Protein AF-A0A1Q5DHA4-F1 (afdb_monomer)

Secondary structure (DSSP, 8-state):
-HHHHHHHHHHHHHHHHHHHHHHSHHHHHHHHHHHHS-GGGS-HHHHHHHHHTT---SSSTHHHHHHHHHHHHHHHHHHHHHHHHHHHHHHHHHHHH-

Sequence (98 aa):
MTAALVFLLFFTALHLLGLALVTNYRGFAQHVLDTYLNPVHFTPYELRRLRRRSIEHPEFHLYTHAQARLRNLRIMGALHATLGLVGVVGITVSVVRG

pLDDT: mean 75.03, std 14.8, range [42.38, 95.19]

Mean predicted aligned error: 10.86 Å

Radius of gyration: 19.09 Å; Cα contacts (8 Å, |Δi|>4): 70; chains: 1; bounding box: 40×34×48 Å

Foldseek 3Di:
DVVLVVLLVVLLVLQVQLVCLQVPVPVVVVCCCVPPVPPVPDDPVVVVVCVVVVVPDDDDVCVVCVVVVSVVSNVVSPVSNVSSVVSNVVSVVVVVVD

Structure (mmCIF, N/CA/C/O backbone):
data_AF-A0A1Q5DHA4-F1
#
_entry.id   AF-A0A1Q5DHA4-F1
#
loop_
_atom_site.group_PDB
_atom_site.id
_atom_site.type_symbol
_atom_site.label_atom_id
_atom_site.label_alt_id
_atom_site.label_comp_id
_atom_site.label_asym_id
_atom_site.label_entity_id
_atom_site.label_seq_id
_atom_site.pdbx_PDB_ins_code
_atom_site.Cartn_x
_atom_site.Cartn_y
_atom_site.Cartn_z
_atom_site.occupancy
_atom_site.B_iso_or_equiv
_atom_site.auth_seq_id
_atom_site.auth_comp_id
_atom_site.auth_asym_id
_atom_site.auth_atom_id
_atom_site.pdbx_PDB_model_num
ATOM 1 N N . MET A 1 1 ? 16.182 2.951 -20.894 1.00 66.56 1 MET A N 1
ATOM 2 C CA . MET A 1 1 ? 16.507 2.211 -19.649 1.00 66.56 1 MET A CA 1
ATOM 3 C C . MET A 1 1 ? 16.019 2.913 -18.381 1.00 66.56 1 MET A C 1
ATOM 5 O O . MET A 1 1 ? 15.399 2.255 -17.559 1.00 66.56 1 MET A O 1
ATOM 9 N N . THR A 1 2 ? 16.225 4.223 -18.215 1.00 80.69 2 THR A N 1
ATOM 10 C CA . THR A 1 2 ? 15.821 4.973 -17.003 1.00 80.69 2 THR A CA 1
ATOM 11 C C . THR A 1 2 ? 14.323 4.904 -16.688 1.00 80.69 2 THR A C 1
ATOM 13 O O . THR A 1 2 ? 13.959 4.649 -15.546 1.00 80.69 2 THR A O 1
ATOM 16 N N . ALA A 1 3 ? 13.445 5.039 -17.687 1.00 85.06 3 ALA A N 1
ATOM 17 C CA . ALA A 1 3 ? 11.997 4.948 -17.473 1.00 85.06 3 ALA A CA 1
ATOM 18 C C . ALA A 1 3 ? 11.553 3.563 -16.963 1.00 85.06 3 ALA A C 1
ATOM 20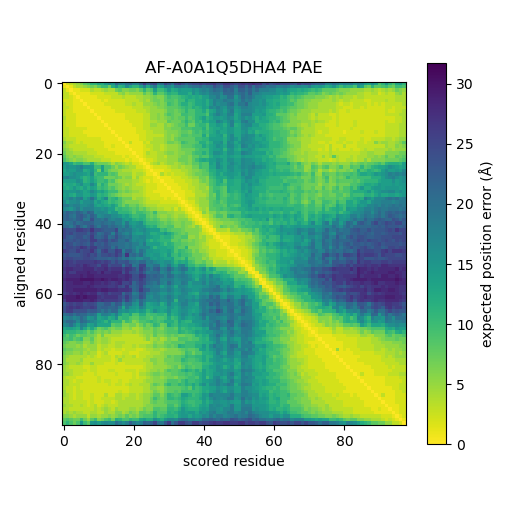 O O . ALA A 1 3 ? 10.777 3.475 -16.017 1.00 85.06 3 ALA A O 1
ATOM 21 N N . ALA A 1 4 ? 12.091 2.479 -17.534 1.00 87.00 4 ALA A N 1
ATOM 22 C CA . ALA A 1 4 ? 11.777 1.114 -17.105 1.00 87.00 4 ALA A CA 1
ATOM 23 C C . ALA A 1 4 ? 12.202 0.855 -15.652 1.00 87.00 4 ALA A C 1
ATOM 25 O O . ALA A 1 4 ? 11.459 0.222 -14.908 1.00 87.00 4 ALA A O 1
ATOM 26 N N . LEU A 1 5 ? 13.351 1.401 -15.234 1.00 89.81 5 LEU A N 1
ATOM 27 C CA . LEU A 1 5 ? 13.813 1.344 -13.846 1.00 89.81 5 LEU A CA 1
ATOM 28 C C . LEU A 1 5 ? 12.853 2.085 -12.902 1.00 89.81 5 LEU A C 1
ATOM 30 O O . LEU A 1 5 ? 12.482 1.547 -11.864 1.00 89.81 5 LEU A O 1
ATOM 34 N N . VAL A 1 6 ? 12.419 3.294 -13.273 1.00 92.50 6 VAL A N 1
ATOM 35 C CA . VAL A 1 6 ? 11.457 4.080 -12.480 1.00 92.50 6 VAL A CA 1
ATOM 36 C C . VAL A 1 6 ? 10.136 3.327 -12.324 1.00 92.50 6 VAL A C 1
ATOM 38 O O . VAL A 1 6 ? 9.620 3.227 -11.212 1.00 92.50 6 VAL A O 1
ATOM 41 N N . PHE A 1 7 ? 9.613 2.738 -13.404 1.00 88.94 7 PHE A N 1
ATOM 42 C CA . PHE A 1 7 ? 8.397 1.931 -13.326 1.00 88.94 7 PHE A CA 1
ATOM 43 C C . PHE A 1 7 ? 8.597 0.668 -12.481 1.00 88.94 7 PHE A C 1
ATOM 45 O O . PHE A 1 7 ? 7.748 0.367 -11.646 1.00 88.94 7 PHE A O 1
ATOM 52 N N . LEU A 1 8 ? 9.726 -0.034 -12.619 1.00 91.62 8 LEU A N 1
ATOM 53 C CA . LEU A 1 8 ? 10.056 -1.189 -11.776 1.00 91.62 8 LEU A CA 1
ATOM 54 C C . LEU A 1 8 ? 10.068 -0.822 -10.292 1.00 91.62 8 LEU A C 1
ATOM 56 O O . LEU A 1 8 ? 9.442 -1.514 -9.491 1.00 91.62 8 LEU A O 1
ATOM 60 N N . LEU A 1 9 ? 10.728 0.279 -9.928 1.00 92.88 9 LEU A N 1
ATOM 61 C CA . LEU A 1 9 ? 10.766 0.771 -8.552 1.00 92.88 9 LEU A CA 1
ATOM 62 C C . LEU A 1 9 ? 9.365 1.123 -8.047 1.00 92.88 9 LEU A C 1
ATOM 64 O O . LEU A 1 9 ? 9.003 0.734 -6.939 1.00 92.88 9 LEU A O 1
ATOM 68 N N . PHE A 1 10 ? 8.557 1.792 -8.870 1.00 92.50 10 PHE A N 1
ATOM 69 C CA . PHE A 1 10 ? 7.187 2.151 -8.520 1.00 92.50 10 PHE A CA 1
ATOM 70 C C . PHE A 1 10 ? 6.309 0.917 -8.269 1.00 92.50 10 PHE A C 1
ATOM 72 O O . PHE A 1 10 ? 5.689 0.810 -7.212 1.00 92.50 10 PHE A O 1
ATOM 79 N N . PHE A 1 11 ? 6.282 -0.048 -9.193 1.00 91.12 11 PHE A N 1
ATOM 80 C CA . PHE A 1 11 ? 5.467 -1.259 -9.045 1.00 91.12 11 PHE A CA 1
ATOM 81 C C . PHE A 1 11 ? 5.980 -2.180 -7.933 1.00 91.12 11 PHE A C 1
ATOM 83 O O . PHE A 1 11 ? 5.175 -2.808 -7.246 1.00 91.12 11 PHE A O 1
ATOM 90 N N . THR A 1 12 ? 7.292 -2.207 -7.690 1.00 91.81 12 THR A N 1
ATOM 91 C CA . THR A 1 12 ? 7.874 -2.919 -6.542 1.00 91.81 12 THR A CA 1
ATOM 92 C C . THR A 1 12 ? 7.450 -2.268 -5.228 1.00 91.81 12 THR A C 1
ATOM 94 O O . THR A 1 12 ? 6.999 -2.961 -4.320 1.00 91.81 12 THR A O 1
ATOM 97 N N . ALA A 1 13 ? 7.520 -0.937 -5.127 1.00 91.38 13 ALA A N 1
ATOM 98 C CA . ALA A 1 13 ? 7.053 -0.210 -3.949 1.00 91.38 13 ALA A CA 1
ATOM 99 C C . ALA A 1 13 ? 5.550 -0.424 -3.714 1.00 91.38 13 ALA A C 1
ATOM 101 O O . ALA A 1 13 ? 5.136 -0.680 -2.585 1.00 91.38 13 ALA A O 1
ATOM 102 N N . LEU A 1 14 ? 4.743 -0.400 -4.779 1.00 91.69 14 LEU A N 1
ATOM 103 C CA . LEU A 1 14 ? 3.310 -0.684 -4.722 1.00 91.69 14 LEU A CA 1
ATOM 104 C C . LEU A 1 14 ? 3.031 -2.112 -4.234 1.00 91.69 14 LEU A C 1
ATOM 106 O O . LEU A 1 14 ? 2.160 -2.316 -3.387 1.00 91.69 14 LEU A O 1
ATOM 110 N N . HIS A 1 15 ? 3.798 -3.086 -4.735 1.00 91.12 15 HIS A N 1
ATOM 111 C CA . HIS A 1 15 ? 3.698 -4.481 -4.323 1.00 91.12 15 HIS A CA 1
ATOM 112 C C . HIS A 1 15 ? 3.991 -4.639 -2.830 1.00 91.12 15 HIS A C 1
ATOM 114 O O . HIS A 1 15 ? 3.186 -5.215 -2.100 1.00 91.12 15 HIS A O 1
ATOM 120 N N . LEU A 1 16 ? 5.117 -4.085 -2.370 1.00 90.56 16 LEU A N 1
ATOM 121 C CA . LEU A 1 16 ? 5.552 -4.152 -0.976 1.00 90.56 16 LEU A CA 1
ATOM 122 C C . LEU A 1 16 ? 4.587 -3.424 -0.038 1.00 90.56 16 LEU A C 1
ATOM 124 O O . LEU A 1 16 ? 4.273 -3.946 1.030 1.00 90.56 16 LEU A O 1
ATOM 128 N N . LEU A 1 17 ? 4.068 -2.264 -0.447 1.00 86.62 17 LEU A N 1
ATOM 129 C CA . LEU A 1 17 ? 3.044 -1.535 0.299 1.00 86.62 17 LEU A CA 1
ATOM 130 C C . LEU A 1 17 ? 1.767 -2.369 0.433 1.00 86.62 17 LEU A C 1
ATOM 132 O O . LEU A 1 17 ? 1.220 -2.493 1.528 1.00 86.62 17 LEU A O 1
ATOM 136 N N . GLY A 1 18 ? 1.313 -2.981 -0.662 1.00 87.06 18 GLY A N 1
ATOM 137 C CA . GLY A 1 18 ? 0.175 -3.892 -0.645 1.00 87.06 18 GLY A CA 1
ATOM 138 C C . GLY A 1 18 ? 0.407 -5.091 0.274 1.00 87.06 18 GLY A C 1
ATOM 139 O O . GLY A 1 18 ? -0.460 -5.435 1.077 1.00 87.06 18 GLY A O 1
ATOM 140 N N . LEU A 1 19 ? 1.603 -5.683 0.224 1.00 87.31 19 LEU A N 1
ATOM 141 C CA . LEU A 1 19 ? 1.983 -6.811 1.070 1.00 87.31 19 LEU A CA 1
ATOM 142 C C . LEU A 1 19 ? 1.995 -6.422 2.554 1.00 87.31 19 LEU A C 1
ATOM 144 O O . LEU A 1 19 ? 1.435 -7.142 3.376 1.00 87.31 19 LEU A O 1
ATOM 148 N N . ALA A 1 20 ? 2.576 -5.268 2.888 1.00 85.94 20 ALA A N 1
ATOM 149 C CA . ALA A 1 20 ? 2.608 -4.722 4.243 1.00 85.94 20 ALA A CA 1
ATOM 150 C C . ALA A 1 20 ? 1.197 -4.432 4.772 1.00 85.94 20 ALA A C 1
ATOM 152 O O . ALA A 1 20 ? 0.883 -4.743 5.922 1.00 85.94 20 ALA A O 1
ATOM 153 N N . LEU A 1 21 ? 0.318 -3.904 3.917 1.00 81.44 21 LEU A N 1
ATOM 154 C CA .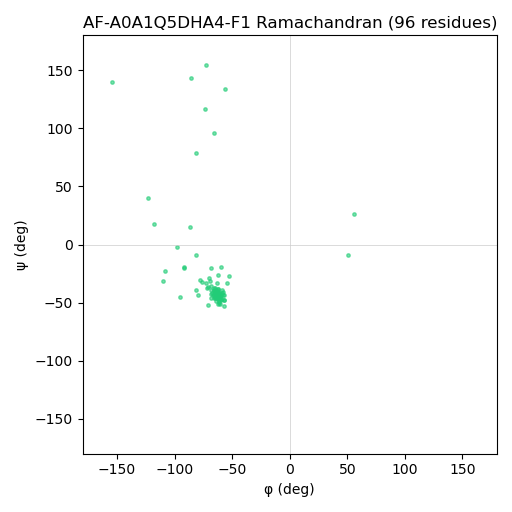 LEU A 1 21 ? -1.094 -3.720 4.239 1.00 81.44 21 LEU A CA 1
ATOM 155 C C . LEU A 1 21 ? -1.788 -5.060 4.481 1.00 81.44 21 LEU A C 1
ATOM 157 O O . LEU A 1 21 ? -2.568 -5.156 5.412 1.00 81.44 21 LEU A O 1
ATOM 161 N N . VAL A 1 22 ? -1.512 -6.112 3.710 1.00 85.00 22 VAL A N 1
ATOM 162 C CA . VAL A 1 22 ? -2.132 -7.435 3.920 1.00 85.00 22 VAL A CA 1
ATOM 163 C C . VAL A 1 22 ? -1.652 -8.099 5.208 1.00 85.00 22 VAL A C 1
ATOM 165 O O . VAL A 1 22 ? -2.463 -8.699 5.919 1.00 85.00 22 VAL A O 1
ATOM 168 N N . THR A 1 23 ? -0.354 -8.021 5.500 1.00 83.94 23 THR A N 1
ATOM 169 C CA . THR A 1 23 ? 0.278 -8.727 6.624 1.00 83.94 23 THR A CA 1
ATOM 170 C C . THR A 1 23 ? 0.082 -8.000 7.947 1.00 83.94 23 THR A C 1
ATOM 172 O O . THR A 1 23 ? -0.210 -8.643 8.953 1.00 83.94 23 THR A O 1
ATOM 175 N N . ASN A 1 24 ? 0.162 -6.668 7.948 1.00 78.62 24 ASN A N 1
ATOM 176 C CA . ASN A 1 24 ? 0.049 -5.839 9.145 1.00 78.62 24 ASN A CA 1
ATOM 177 C C . ASN A 1 24 ? -1.071 -4.788 9.034 1.00 78.62 24 ASN A C 1
ATOM 179 O O . ASN A 1 24 ? -0.932 -3.654 9.495 1.00 78.62 24 ASN A O 1
ATOM 183 N N . TYR A 1 25 ? -2.219 -5.162 8.450 1.00 72.88 25 TYR A N 1
ATOM 184 C CA . TYR A 1 25 ? -3.376 -4.260 8.319 1.00 72.88 25 TYR A CA 1
ATOM 185 C C . TYR A 1 25 ? -3.821 -3.661 9.662 1.00 72.88 25 TYR A C 1
ATOM 187 O O . TYR A 1 25 ? -4.294 -2.528 9.693 1.00 72.88 25 TYR A O 1
ATOM 195 N N . ARG A 1 26 ? -3.686 -4.408 10.771 1.00 68.06 26 ARG A N 1
ATOM 196 C CA . ARG A 1 26 ? -4.070 -3.940 12.115 1.00 68.06 26 ARG A CA 1
ATOM 197 C C . ARG A 1 26 ? -3.125 -2.859 12.634 1.00 68.06 26 ARG A C 1
ATOM 199 O O . ARG A 1 26 ? -3.600 -1.781 12.975 1.00 68.06 26 ARG A O 1
ATOM 206 N N . GLY A 1 27 ? -1.815 -3.117 12.621 1.00 73.31 27 GLY A N 1
ATOM 207 C CA . GLY A 1 27 ? -0.815 -2.155 13.081 1.00 73.31 27 GLY A CA 1
ATOM 208 C C . GLY A 1 27 ? -0.774 -0.899 12.213 1.00 73.31 27 GLY A C 1
ATOM 209 O O . GLY A 1 27 ? -0.674 0.202 12.739 1.00 73.31 27 GLY A O 1
ATOM 210 N N . PHE A 1 28 ? -0.951 -1.037 10.894 1.00 69.81 28 PHE A N 1
ATOM 211 C CA . PHE A 1 28 ? -1.032 0.115 9.994 1.00 69.81 28 PHE A CA 1
ATOM 212 C C . PHE A 1 28 ? -2.289 0.958 10.244 1.00 69.81 28 PHE A C 1
ATOM 214 O O . PHE A 1 28 ? -2.213 2.182 10.297 1.00 69.81 28 PHE A O 1
ATOM 221 N N . ALA A 1 29 ? -3.448 0.323 10.442 1.00 67.38 29 ALA A N 1
ATOM 222 C CA . ALA A 1 29 ? -4.675 1.045 10.764 1.00 67.38 29 ALA A CA 1
ATOM 223 C C . ALA A 1 29 ? -4.577 1.783 12.105 1.00 67.38 29 ALA A C 1
ATOM 225 O O . ALA A 1 29 ? -5.010 2.929 12.182 1.00 67.38 29 ALA A O 1
ATOM 226 N N . GLN A 1 30 ? -3.983 1.160 13.129 1.00 69.62 30 GLN A N 1
ATOM 227 C CA . GLN A 1 30 ? -3.706 1.818 14.409 1.00 69.62 30 GLN A CA 1
ATOM 228 C C . GLN A 1 30 ? -2.735 2.986 14.239 1.00 69.62 30 GLN A C 1
ATOM 230 O O . GLN A 1 30 ? -3.056 4.091 14.651 1.00 69.62 30 GLN A O 1
ATOM 235 N N . HIS A 1 31 ? -1.627 2.803 13.519 1.00 71.62 31 HIS A N 1
ATOM 236 C CA . HIS A 1 31 ? -0.675 3.884 13.262 1.00 71.62 31 HIS A CA 1
ATOM 237 C C . HIS A 1 31 ? -1.310 5.079 12.535 1.00 71.62 31 HIS A C 1
ATOM 239 O O . HIS A 1 31 ? -1.062 6.230 12.892 1.00 71.62 31 HIS A O 1
ATOM 245 N N . VAL A 1 32 ? -2.164 4.826 11.538 1.00 67.94 32 VAL A N 1
ATOM 246 C CA . VAL A 1 32 ? -2.882 5.895 10.832 1.00 67.94 32 VAL A CA 1
ATOM 247 C C . VAL A 1 32 ? -3.858 6.614 11.759 1.00 67.94 32 VAL A C 1
ATOM 249 O O . VAL A 1 32 ? -3.985 7.836 11.684 1.00 67.94 32 VAL A O 1
ATOM 252 N N . LEU A 1 33 ? -4.541 5.872 12.633 1.00 67.12 33 LEU A N 1
ATOM 253 C CA . LEU A 1 33 ? -5.444 6.454 13.619 1.00 67.12 33 LEU A CA 1
ATOM 254 C C . LEU A 1 33 ? -4.685 7.340 14.611 1.00 67.12 33 LEU A C 1
ATOM 256 O O . LEU A 1 33 ? -5.059 8.495 14.787 1.00 67.12 33 LEU A O 1
ATOM 260 N N . ASP A 1 34 ? -3.589 6.834 15.167 1.00 69.56 34 ASP A N 1
ATOM 261 C CA . ASP A 1 34 ? -2.795 7.515 16.191 1.00 69.56 34 ASP A CA 1
ATOM 262 C C . ASP A 1 34 ? -2.031 8.731 15.650 1.00 69.56 34 ASP A C 1
ATOM 264 O O . ASP A 1 34 ? -1.786 9.686 16.388 1.00 69.56 34 ASP A O 1
ATOM 268 N N . THR A 1 35 ? -1.672 8.713 14.362 1.00 67.88 35 THR A N 1
ATOM 269 C CA . THR A 1 35 ? -0.866 9.770 13.729 1.00 67.88 35 THR A CA 1
ATOM 270 C C . THR A 1 35 ? -1.721 10.819 13.020 1.00 67.88 35 THR A C 1
ATOM 272 O O . THR A 1 35 ? -1.472 12.012 13.160 1.00 67.88 35 THR A O 1
ATOM 275 N N . TYR A 1 36 ? -2.730 10.400 12.246 1.00 63.09 36 TYR A N 1
ATOM 276 C CA . TYR A 1 36 ? -3.481 11.301 11.355 1.00 63.09 36 TYR A CA 1
ATOM 277 C C . TYR A 1 36 ? -4.905 11.591 11.820 1.00 63.09 36 TYR A C 1
ATOM 279 O O . TYR A 1 36 ? -5.494 12.584 11.400 1.00 63.09 36 TYR A O 1
ATOM 287 N N . LEU A 1 37 ? -5.490 10.714 12.636 1.00 63.16 37 LEU A N 1
ATOM 288 C CA . LEU A 1 37 ? -6.876 10.840 13.096 1.00 63.16 37 LEU A CA 1
ATOM 289 C C . LEU A 1 37 ? -6.962 10.986 14.614 1.00 63.16 37 LEU A C 1
ATOM 291 O O . LEU A 1 37 ? -8.037 10.810 15.189 1.00 63.16 37 LEU A O 1
ATOM 295 N N . ASN A 1 38 ? -5.851 11.345 15.251 1.00 62.19 38 ASN A N 1
ATOM 296 C CA . ASN A 1 38 ? -5.808 11.531 16.682 1.00 62.19 38 ASN A CA 1
ATOM 297 C C . ASN A 1 38 ? -6.524 12.840 17.056 1.00 62.19 38 ASN A C 1
ATOM 299 O O . ASN A 1 38 ? -6.049 13.913 16.672 1.00 62.19 38 ASN A O 1
ATOM 303 N N . PRO A 1 39 ? -7.634 12.779 17.822 1.00 59.47 39 PRO A N 1
ATOM 304 C CA . PRO A 1 39 ? -8.405 13.947 18.257 1.00 59.47 39 PRO A CA 1
ATOM 305 C C . PRO A 1 39 ? -7.547 15.020 18.944 1.00 59.47 39 PRO A C 1
ATOM 307 O O . PRO A 1 39 ? -7.875 16.200 18.852 1.00 59.47 39 PRO A O 1
ATOM 310 N N . VAL A 1 40 ? -6.426 14.629 19.566 1.00 65.56 40 VAL A N 1
ATOM 311 C CA . VAL A 1 40 ? -5.463 15.531 20.225 1.00 65.56 40 VAL A CA 1
ATOM 312 C C . VAL A 1 40 ? -4.815 16.527 19.256 1.00 65.56 40 VAL A C 1
ATOM 314 O O . VAL A 1 40 ? -4.425 17.611 19.678 1.00 65.56 40 VAL A O 1
ATOM 317 N N . HIS A 1 41 ? -4.723 16.195 17.966 1.00 64.50 41 HIS A N 1
ATOM 318 C CA . HIS A 1 41 ? -4.074 17.036 16.953 1.00 64.50 41 HIS A CA 1
ATOM 319 C C . HIS A 1 41 ? -5.068 17.892 16.148 1.00 64.50 41 HIS A C 1
ATOM 321 O O . HIS A 1 41 ? -4.646 18.678 15.301 1.00 64.50 41 HIS A O 1
ATOM 327 N N . PHE A 1 42 ? -6.379 17.769 16.393 1.00 66.06 42 PHE A N 1
ATOM 328 C CA . PHE A 1 42 ? -7.388 18.530 15.652 1.00 66.06 42 PHE A CA 1
ATOM 329 C C . PHE A 1 42 ? -7.634 19.913 16.246 1.00 66.06 42 PHE A C 1
ATOM 331 O O . PHE A 1 42 ? -7.691 20.116 17.460 1.00 66.06 42 PHE A O 1
ATOM 338 N N . THR A 1 43 ? -7.864 20.881 15.361 1.00 67.31 43 THR A N 1
ATOM 339 C CA . THR A 1 43 ? -8.162 22.251 15.775 1.00 67.31 43 THR A CA 1
ATOM 340 C C . THR A 1 43 ? -9.582 22.375 16.360 1.00 67.31 43 THR A C 1
ATOM 342 O O . THR A 1 43 ? -10.501 21.638 15.982 1.00 67.31 43 THR A O 1
ATOM 345 N N . PRO A 1 44 ? -9.848 23.371 17.231 1.00 65.25 44 PRO A N 1
ATOM 346 C CA . PRO A 1 44 ? -11.171 23.578 17.839 1.00 65.25 44 PRO A CA 1
ATOM 347 C C . PRO A 1 44 ? -12.312 23.837 16.839 1.00 65.25 44 PRO A C 1
ATOM 349 O O . PRO A 1 44 ? -13.494 23.741 17.191 1.00 65.25 44 PRO A O 1
ATOM 352 N N . TYR A 1 45 ? -11.981 24.238 15.608 1.00 66.12 45 TYR A N 1
ATOM 353 C CA . TYR A 1 45 ? -12.933 24.444 14.516 1.00 66.12 45 TYR A CA 1
ATOM 354 C C . TYR A 1 45 ? -13.337 23.114 13.864 1.00 66.12 45 TYR A C 1
ATOM 356 O O . TYR A 1 45 ? -14.526 22.867 13.650 1.00 66.12 45 TYR A O 1
ATOM 364 N N . GLU A 1 46 ? -12.372 22.227 13.622 1.00 65.06 46 GLU A N 1
ATOM 365 C CA . GLU A 1 46 ? -12.605 20.892 13.061 1.00 65.06 46 GLU A CA 1
ATOM 366 C C . GLU A 1 46 ? -13.426 20.025 14.013 1.00 65.06 46 GLU A C 1
ATOM 368 O O . GLU A 1 46 ? -14.422 19.428 13.599 1.00 65.06 46 GLU A O 1
ATOM 373 N N . LEU A 1 47 ? -13.109 20.075 15.310 1.00 64.00 47 LEU A N 1
ATOM 374 C CA . LEU A 1 47 ? -13.887 19.416 16.361 1.00 64.00 47 LEU A CA 1
ATOM 375 C C . LEU A 1 47 ? -15.348 19.897 16.389 1.00 64.00 47 LEU A C 1
ATOM 377 O O . LEU A 1 47 ? -16.279 19.098 16.503 1.00 64.00 47 LEU A O 1
ATOM 381 N N . ARG A 1 48 ? -15.589 21.204 16.211 1.00 65.25 48 ARG A N 1
ATOM 382 C CA . ARG A 1 48 ? -16.951 21.765 16.129 1.00 65.25 48 ARG A CA 1
ATOM 383 C C . ARG A 1 48 ? -17.694 21.341 14.864 1.00 65.25 48 ARG A C 1
ATOM 385 O O . ARG A 1 48 ? -18.906 21.131 14.924 1.00 65.25 48 ARG A O 1
ATOM 392 N N . ARG A 1 49 ? -16.996 21.212 13.733 1.00 67.25 49 ARG A N 1
ATOM 393 C CA . ARG A 1 49 ? -17.576 20.752 12.463 1.00 67.25 49 ARG A CA 1
ATOM 394 C C . ARG A 1 49 ? -17.978 19.276 12.529 1.00 67.25 49 ARG A C 1
ATOM 396 O O . ARG A 1 49 ? -19.049 18.930 12.036 1.00 67.25 49 ARG A O 1
ATOM 403 N N . LEU A 1 50 ? 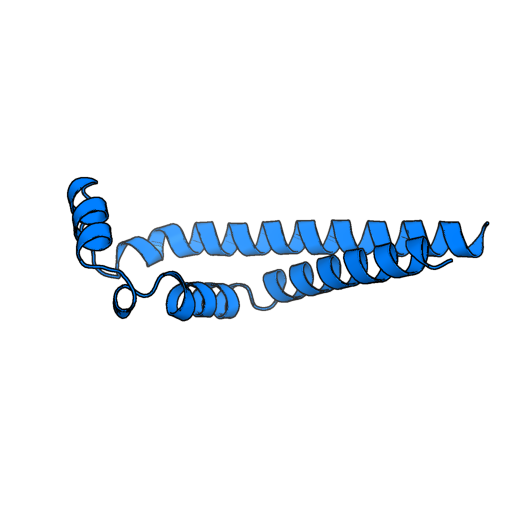-17.165 18.440 13.177 1.00 63.28 50 LEU A N 1
ATOM 404 C CA . LEU A 1 50 ? -17.467 17.028 13.438 1.00 63.28 50 LEU A CA 1
ATOM 405 C C . LEU A 1 50 ? -18.676 16.883 14.374 1.00 63.28 50 LEU A C 1
ATOM 407 O O . LEU A 1 50 ? -19.626 16.177 14.038 1.00 63.28 50 LEU A O 1
ATOM 411 N N . ARG A 1 51 ? -18.717 17.662 15.463 1.00 58.47 51 ARG A N 1
ATOM 412 C CA . ARG A 1 51 ? -19.852 17.693 16.402 1.00 58.47 51 ARG A CA 1
ATOM 413 C C . ARG A 1 51 ? -21.176 18.096 15.739 1.00 58.47 51 ARG A C 1
ATOM 415 O O . ARG A 1 51 ? -22.213 17.530 16.053 1.00 58.47 51 ARG A O 1
ATOM 422 N N . ARG A 1 52 ? -21.163 19.058 14.802 1.00 63.88 52 ARG A N 1
ATOM 423 C CA . ARG A 1 52 ? -22.372 19.477 14.053 1.00 63.88 52 ARG A CA 1
ATOM 424 C C . ARG A 1 52 ? -22.906 18.414 13.090 1.00 63.88 52 ARG A C 1
ATOM 426 O O . ARG A 1 52 ? -24.062 18.504 12.702 1.00 63.88 52 ARG A O 1
ATOM 433 N N . ARG A 1 53 ? -22.089 17.436 12.692 1.00 64.00 53 ARG A N 1
ATOM 434 C CA . ARG A 1 53 ? -22.516 16.295 11.865 1.00 64.00 53 ARG A CA 1
ATOM 435 C C . ARG A 1 53 ? -23.071 15.130 12.693 1.00 64.00 53 ARG A C 1
ATOM 437 O O . ARG A 1 53 ? -23.168 14.027 12.168 1.00 64.00 53 ARG A O 1
ATOM 444 N N . SER A 1 54 ? -23.393 15.359 13.969 1.00 55.97 54 SER A N 1
ATOM 445 C CA . SER A 1 54 ? -23.827 14.315 14.908 1.00 55.97 54 SER A CA 1
ATOM 446 C C . SER A 1 54 ? -22.824 13.165 15.026 1.00 55.97 54 SER A C 1
ATOM 448 O O . SER A 1 54 ? -23.183 12.041 15.362 1.00 55.97 54 SER A O 1
ATOM 450 N N . ILE A 1 55 ? -21.544 13.444 14.756 1.00 55.50 55 ILE A N 1
ATOM 451 C CA . ILE A 1 55 ? -20.449 12.544 15.105 1.00 55.50 55 ILE A CA 1
ATOM 452 C C . ILE A 1 55 ? -20.169 12.825 16.581 1.00 55.50 55 ILE A C 1
ATOM 454 O O . ILE A 1 55 ? -19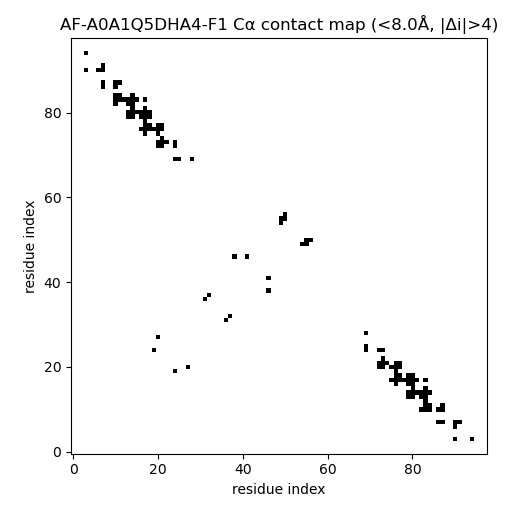.292 13.616 16.935 1.00 55.50 55 ILE A O 1
ATOM 458 N N . GLU A 1 56 ? -21.016 12.259 17.440 1.00 52.62 56 GLU A N 1
ATOM 459 C CA . GLU A 1 56 ? -20.804 12.216 18.882 1.00 52.62 56 GLU A CA 1
ATOM 460 C C . GLU A 1 56 ? -19.573 11.337 19.132 1.00 52.62 56 GLU A C 1
ATOM 462 O O . GLU A 1 56 ? -19.624 10.111 19.101 1.00 52.62 56 GLU A O 1
ATOM 467 N N . HIS A 1 57 ? -18.409 11.968 19.277 1.00 50.69 57 HIS A N 1
ATOM 468 C CA . HIS A 1 57 ? -17.213 11.299 19.790 1.00 50.69 57 HIS A CA 1
ATOM 469 C C . HIS A 1 57 ? -17.542 10.706 21.166 1.00 50.69 57 HIS A C 1
ATOM 471 O O . HIS A 1 57 ? -18.109 11.441 21.979 1.00 50.69 57 HIS A O 1
ATOM 477 N N . PRO A 1 58 ? -17.172 9.442 21.465 1.00 51.97 58 PRO A N 1
ATOM 478 C CA . PRO A 1 58 ? -15.744 9.102 21.613 1.00 51.97 58 PRO A CA 1
ATOM 479 C C . PRO A 1 58 ? -15.397 7.614 21.341 1.00 51.97 58 PRO A C 1
ATOM 481 O O . PRO A 1 58 ? -16.120 6.741 21.779 1.00 51.97 58 PRO A O 1
ATOM 484 N N . GLU A 1 59 ? -14.290 7.276 20.669 1.00 50.88 59 GLU A N 1
ATOM 485 C CA . GLU A 1 59 ? -13.621 5.938 20.671 1.00 50.88 59 GLU A CA 1
ATOM 486 C C . GLU A 1 59 ? -14.416 4.611 20.405 1.00 50.88 59 GLU A C 1
ATOM 488 O O . GLU A 1 59 ? -13.794 3.580 20.159 1.00 50.88 59 GLU A O 1
ATOM 493 N N . PHE A 1 60 ? -15.755 4.586 20.341 1.00 42.38 60 PHE A N 1
ATOM 494 C CA . PHE A 1 60 ? -16.593 3.382 20.498 1.00 42.38 60 PHE A CA 1
ATOM 495 C C . PHE A 1 60 ? -17.291 2.889 19.218 1.00 42.38 60 PHE A C 1
ATOM 497 O O . PHE A 1 60 ? -17.437 1.683 19.029 1.00 42.38 60 PHE A O 1
ATOM 504 N N . HIS A 1 61 ? -17.667 3.758 18.273 1.00 49.41 61 HIS A N 1
ATOM 505 C CA . HIS A 1 61 ? -18.204 3.303 16.971 1.00 49.41 61 HIS A CA 1
ATOM 506 C C . HIS A 1 61 ? -17.120 2.903 15.965 1.00 49.41 61 HIS A C 1
ATOM 508 O O . HIS A 1 61 ? -17.405 2.292 14.930 1.00 49.41 61 HIS A O 1
ATOM 514 N N . LEU A 1 62 ? -15.858 3.184 16.299 1.00 49.06 62 LEU A N 1
ATOM 515 C CA . LEU A 1 62 ? -14.715 2.697 15.547 1.00 49.06 62 LEU A CA 1
ATOM 516 C C . LEU A 1 62 ? -14.640 1.173 15.580 1.00 49.06 62 LEU A C 1
ATOM 518 O O . LEU A 1 62 ? -14.287 0.622 14.561 1.00 49.06 62 LEU A O 1
ATOM 522 N N . TYR A 1 63 ? -15.046 0.464 16.635 1.00 47.78 63 TYR A N 1
ATOM 523 C CA . TYR A 1 63 ? -14.862 -0.994 16.705 1.00 47.78 63 TYR A CA 1
ATOM 524 C C . TYR A 1 63 ? -15.784 -1.807 15.777 1.00 47.78 63 TYR A C 1
ATOM 526 O O . TYR A 1 63 ? -15.329 -2.775 15.164 1.00 47.78 63 TYR A O 1
ATOM 534 N N . THR A 1 64 ? -17.042 -1.398 15.586 1.00 46.50 64 THR A N 1
ATOM 535 C CA . THR A 1 64 ? -17.988 -2.100 14.695 1.00 46.50 64 THR A CA 1
ATOM 536 C C . THR A 1 64 ? -17.724 -1.830 13.212 1.00 46.50 64 THR A C 1
ATOM 538 O O . THR A 1 64 ? -17.898 -2.727 12.389 1.00 46.50 64 THR A O 1
ATOM 541 N N . HIS A 1 65 ? -17.229 -0.639 12.850 1.00 51.06 65 HIS A N 1
ATOM 542 C CA . HIS A 1 65 ? -16.797 -0.334 11.476 1.00 51.06 65 HIS A CA 1
ATOM 543 C C . HIS A 1 65 ? -15.306 -0.609 11.225 1.00 51.06 65 HIS A C 1
ATOM 545 O O . HIS A 1 65 ? -14.914 -0.784 10.071 1.00 51.06 65 HIS A O 1
ATOM 551 N N . ALA A 1 66 ? -14.464 -0.702 12.259 1.00 52.00 66 ALA A N 1
ATOM 552 C CA . ALA A 1 66 ? -13.041 -1.011 12.122 1.00 52.00 66 ALA A CA 1
ATOM 553 C C . ALA A 1 66 ? -12.864 -2.398 11.548 1.00 52.00 66 ALA A C 1
ATOM 555 O O . ALA A 1 66 ? -12.046 -2.541 10.663 1.00 52.00 66 ALA A O 1
ATOM 556 N N . GLN A 1 67 ? -13.637 -3.411 11.942 1.00 55.06 67 GLN A N 1
ATOM 557 C CA . GLN A 1 67 ? -13.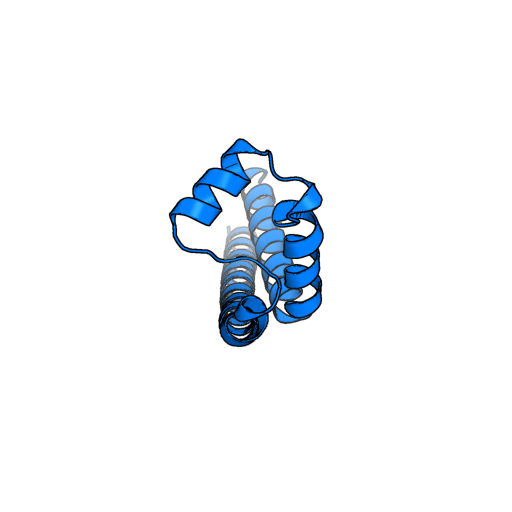503 -4.735 11.323 1.00 55.06 67 GLN A CA 1
ATOM 558 C C . GLN A 1 67 ? -13.790 -4.716 9.816 1.00 55.06 67 GLN A C 1
ATOM 560 O O . GLN A 1 67 ? -13.022 -5.286 9.039 1.00 55.06 67 GLN A O 1
ATOM 565 N N . ALA A 1 68 ? -14.845 -4.020 9.382 1.00 60.44 68 ALA A N 1
ATOM 566 C CA . ALA A 1 68 ? -15.151 -3.858 7.962 1.00 60.44 68 ALA A CA 1
ATOM 567 C C . ALA A 1 68 ? -14.070 -3.035 7.238 1.00 60.44 68 ALA A C 1
ATOM 569 O O . ALA A 1 68 ? -13.648 -3.399 6.142 1.00 60.44 68 ALA A O 1
ATOM 570 N N . ARG A 1 69 ? -13.562 -1.974 7.874 1.00 62.59 69 ARG A N 1
ATOM 571 C CA . ARG A 1 69 ? -12.509 -1.100 7.338 1.00 62.59 69 ARG A CA 1
ATOM 572 C C . ARG A 1 69 ? -11.142 -1.786 7.293 1.00 62.59 69 ARG A C 1
ATOM 574 O O . ARG A 1 69 ? -10.423 -1.629 6.318 1.00 62.59 69 ARG A O 1
ATOM 581 N N . LEU A 1 70 ? -10.822 -2.612 8.283 1.00 66.06 70 LEU A N 1
ATOM 582 C CA . LEU A 1 70 ? -9.638 -3.468 8.369 1.00 66.06 70 LEU A CA 1
ATOM 583 C C . LEU A 1 70 ? -9.689 -4.568 7.308 1.00 66.06 70 LEU A C 1
ATOM 585 O O . LEU A 1 70 ? -8.693 -4.824 6.636 1.00 66.06 70 LEU A O 1
ATOM 589 N N . ARG A 1 71 ? -10.863 -5.182 7.100 1.00 69.31 71 ARG A N 1
ATOM 590 C CA . ARG A 1 71 ? -11.080 -6.125 5.996 1.00 69.31 71 ARG A CA 1
ATOM 591 C C . ARG A 1 71 ? -10.919 -5.430 4.646 1.00 69.31 71 ARG A C 1
ATOM 593 O O . ARG A 1 71 ? -10.281 -5.989 3.763 1.00 69.31 71 ARG A O 1
ATOM 600 N N . ASN A 1 72 ? -11.426 -4.205 4.509 1.00 78.06 72 ASN A N 1
ATOM 601 C CA . ASN A 1 72 ? -11.257 -3.416 3.295 1.00 78.06 72 ASN A CA 1
ATOM 602 C C . ASN A 1 72 ? -9.782 -3.056 3.050 1.00 78.06 72 ASN A C 1
ATOM 604 O O . ASN A 1 72 ? -9.305 -3.211 1.937 1.00 78.06 72 ASN A O 1
ATOM 608 N N . LEU A 1 73 ? -9.023 -2.677 4.086 1.00 72.88 73 LEU A N 1
ATOM 609 C CA . LEU A 1 73 ? -7.578 -2.431 3.989 1.00 72.88 73 LEU A CA 1
ATOM 610 C C . LEU A 1 73 ? -6.802 -3.685 3.584 1.00 72.88 73 LEU A C 1
ATOM 612 O O . LEU A 1 73 ? -5.889 -3.594 2.773 1.00 72.88 73 LEU A O 1
ATOM 616 N N . ARG A 1 74 ? -7.190 -4.859 4.090 1.00 79.62 74 ARG A N 1
ATOM 617 C CA . ARG A 1 74 ? -6.591 -6.133 3.680 1.00 79.62 74 ARG A CA 1
ATOM 618 C C . ARG A 1 74 ? -6.897 -6.465 2.217 1.00 79.62 74 ARG A C 1
ATOM 620 O O . ARG A 1 74 ? -5.999 -6.883 1.498 1.00 79.62 74 ARG A O 1
ATOM 627 N N . ILE A 1 75 ? -8.138 -6.263 1.767 1.00 83.38 75 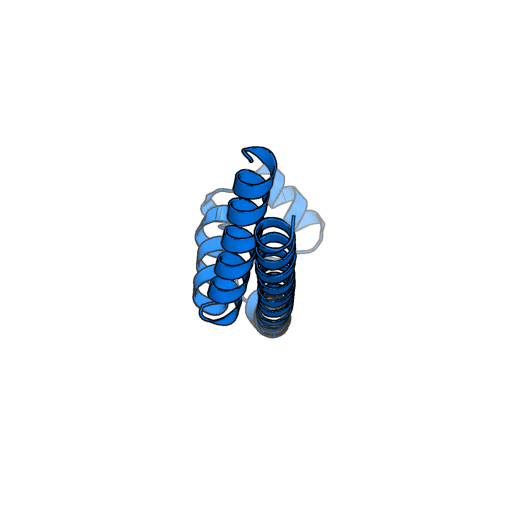ILE A N 1
ATOM 628 C CA . ILE A 1 75 ? -8.538 -6.479 0.364 1.00 83.38 75 ILE A CA 1
ATOM 629 C C . ILE A 1 75 ? -7.819 -5.487 -0.555 1.00 83.38 75 ILE A C 1
ATOM 631 O O . ILE A 1 75 ? -7.263 -5.883 -1.574 1.00 83.38 75 ILE A O 1
ATOM 635 N N . MET A 1 76 ? -7.769 -4.211 -0.170 1.00 81.88 76 MET A N 1
ATOM 636 C CA . MET A 1 76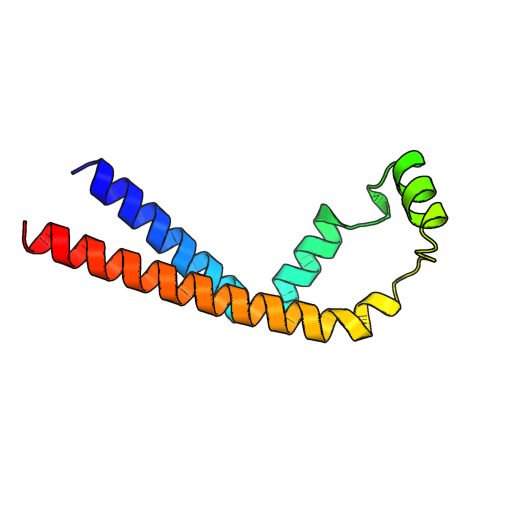 ? -7.036 -3.183 -0.902 1.00 81.88 76 MET A CA 1
ATOM 637 C C . MET A 1 76 ? -5.546 -3.499 -0.936 1.00 81.88 76 MET A C 1
ATOM 639 O O . MET A 1 76 ? -4.948 -3.435 -2.002 1.00 81.88 76 MET A O 1
ATOM 643 N N . GLY A 1 77 ? -4.948 -3.906 0.182 1.00 85.25 77 GLY A N 1
ATOM 644 C CA . GLY A 1 77 ? -3.560 -4.350 0.221 1.00 85.25 77 GLY A CA 1
ATOM 645 C C . GLY A 1 77 ? -3.306 -5.511 -0.739 1.00 85.25 77 GLY A C 1
ATOM 646 O O . GLY A 1 77 ? -2.341 -5.474 -1.494 1.00 85.25 77 GLY A O 1
ATOM 647 N N . ALA A 1 78 ? -4.210 -6.496 -0.786 1.00 88.12 78 ALA A N 1
ATOM 648 C CA . ALA A 1 78 ? -4.096 -7.628 -1.702 1.00 88.12 78 ALA A CA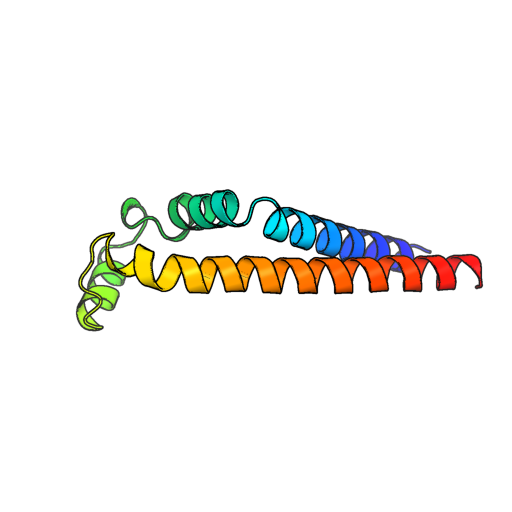 1
ATOM 649 C C . ALA A 1 78 ? -4.164 -7.172 -3.166 1.00 88.12 78 ALA A C 1
ATOM 651 O O . ALA A 1 78 ? -3.328 -7.580 -3.963 1.00 88.12 78 ALA A O 1
ATOM 652 N N . LEU A 1 79 ? -5.085 -6.263 -3.502 1.00 90.19 79 LEU A N 1
ATOM 653 C CA . LEU A 1 79 ? -5.175 -5.671 -4.840 1.00 90.19 79 LEU A CA 1
ATOM 654 C C . LEU A 1 79 ? -3.892 -4.926 -5.228 1.00 90.19 79 LEU A C 1
ATOM 656 O O . LEU A 1 79 ? -3.361 -5.156 -6.312 1.00 90.19 79 LEU A O 1
ATOM 660 N N . HIS A 1 80 ? -3.362 -4.076 -4.344 1.00 88.31 80 HIS A N 1
ATOM 661 C CA . HIS A 1 80 ? -2.116 -3.341 -4.591 1.00 88.31 80 HIS A CA 1
ATOM 662 C C . HIS A 1 80 ? -0.919 -4.290 -4.728 1.00 88.31 80 HIS A C 1
ATOM 664 O O . HIS A 1 80 ? -0.083 -4.095 -5.609 1.00 88.31 80 HIS A O 1
ATOM 670 N N . ALA A 1 81 ? -0.870 -5.356 -3.921 1.00 90.44 81 ALA A N 1
ATOM 671 C CA . ALA A 1 81 ? 0.148 -6.391 -4.029 1.00 90.44 81 ALA A CA 1
ATOM 672 C C . ALA A 1 81 ? 0.071 -7.091 -5.392 1.00 90.44 81 ALA A C 1
ATOM 674 O O . ALA A 1 81 ? 1.071 -7.174 -6.101 1.00 90.44 81 ALA A O 1
ATOM 675 N N . THR A 1 82 ? -1.109 -7.553 -5.807 1.00 93.06 82 THR A N 1
ATOM 676 C CA . THR A 1 82 ? -1.272 -8.243 -7.091 1.00 93.06 82 THR A CA 1
ATOM 677 C C . THR A 1 82 ? -0.964 -7.323 -8.274 1.00 93.06 82 THR A C 1
ATOM 679 O O . THR A 1 82 ? -0.211 -7.721 -9.158 1.00 93.06 82 THR A O 1
ATOM 682 N N . LEU A 1 83 ? -1.467 -6.083 -8.276 1.00 92.31 83 LEU A N 1
ATOM 683 C CA . LEU A 1 83 ? -1.179 -5.101 -9.330 1.00 92.31 83 LEU A CA 1
ATOM 684 C C . LEU A 1 83 ? 0.314 -4.769 -9.412 1.00 92.31 83 LEU A C 1
ATOM 686 O O . LEU A 1 83 ? 0.880 -4.748 -10.504 1.00 92.31 83 LEU A O 1
ATOM 690 N N . GLY A 1 84 ? 0.959 -4.561 -8.260 1.00 91.06 84 GLY A N 1
ATOM 691 C CA . GLY A 1 84 ? 2.402 -4.358 -8.165 1.00 91.06 84 GLY A CA 1
ATOM 692 C C . GLY A 1 84 ? 3.187 -5.521 -8.770 1.00 91.06 84 GLY A C 1
ATOM 693 O O . GLY A 1 84 ? 4.060 -5.310 -9.608 1.00 91.06 84 GLY A O 1
ATOM 694 N N . LEU A 1 85 ? 2.824 -6.758 -8.420 1.00 94.38 85 LEU A N 1
ATOM 695 C CA . LEU A 1 85 ? 3.494 -7.958 -8.922 1.00 94.38 85 LEU A CA 1
ATOM 696 C C . LEU A 1 85 ? 3.332 -8.122 -10.438 1.00 94.38 85 LEU A C 1
ATOM 698 O O . LEU A 1 85 ? 4.309 -8.391 -11.133 1.00 94.38 85 LEU A O 1
ATOM 702 N N . VAL A 1 86 ? 2.115 -7.928 -10.956 1.00 95.19 86 VAL A N 1
ATOM 703 C CA . VAL A 1 86 ? 1.836 -7.995 -12.399 1.00 95.19 86 VAL A CA 1
ATOM 704 C C . VAL A 1 86 ? 2.649 -6.944 -13.154 1.00 95.19 86 VAL A C 1
ATOM 706 O O . VAL A 1 86 ? 3.246 -7.262 -14.181 1.00 95.19 86 VAL A O 1
ATOM 709 N N . GLY A 1 87 ? 2.724 -5.719 -12.626 1.00 90.25 87 GLY A N 1
ATOM 710 C CA . GLY A 1 87 ? 3.540 -4.651 -13.200 1.00 90.25 87 GLY A CA 1
ATOM 711 C C . GLY A 1 87 ? 5.028 -5.002 -13.233 1.00 90.25 87 GLY A C 1
ATOM 712 O O . GLY A 1 87 ? 5.648 -4.897 -14.289 1.00 90.25 87 GLY A O 1
ATOM 713 N N . VAL A 1 88 ? 5.590 -5.486 -12.118 1.00 93.56 88 VAL A N 1
ATOM 714 C CA . VAL A 1 88 ? 6.995 -5.930 -12.046 1.00 93.56 88 VAL A CA 1
ATOM 715 C C . VAL A 1 88 ? 7.275 -7.018 -13.081 1.00 93.56 88 VAL A C 1
ATOM 717 O O . VAL A 1 88 ? 8.175 -6.854 -13.899 1.00 93.56 88 VAL A O 1
ATOM 720 N N . VAL A 1 89 ? 6.476 -8.090 -13.105 1.00 94.94 89 VAL A N 1
ATOM 721 C CA . VAL A 1 89 ? 6.665 -9.203 -14.049 1.00 94.94 89 VAL A CA 1
ATOM 722 C C . VAL A 1 89 ? 6.554 -8.720 -15.495 1.00 94.94 89 VAL A C 1
ATOM 724 O O . VAL A 1 89 ? 7.416 -9.035 -16.313 1.00 94.94 89 VAL A O 1
ATOM 727 N N . GLY A 1 90 ? 5.529 -7.925 -15.813 1.00 93.44 90 GLY A N 1
ATOM 728 C CA . GLY A 1 90 ? 5.309 -7.401 -17.160 1.00 93.44 90 GLY A CA 1
ATOM 729 C C . GLY A 1 90 ? 6.465 -6.530 -17.653 1.00 93.44 90 GLY A C 1
ATOM 730 O O . GLY A 1 90 ? 6.938 -6.711 -18.778 1.00 93.44 90 GLY A O 1
ATOM 731 N N . ILE A 1 91 ? 6.969 -5.628 -16.806 1.00 91.06 91 ILE A N 1
ATOM 732 C CA . ILE A 1 91 ? 8.105 -4.764 -17.146 1.00 91.06 91 ILE A CA 1
ATOM 733 C C . ILE A 1 91 ? 9.382 -5.591 -17.279 1.00 91.06 91 ILE A C 1
ATOM 735 O O . ILE A 1 91 ? 10.087 -5.432 -18.269 1.00 91.06 91 ILE A O 1
ATOM 739 N N . THR A 1 92 ? 9.668 -6.503 -16.345 1.00 90.56 92 THR A N 1
ATOM 740 C CA . THR A 1 92 ? 10.856 -7.364 -16.420 1.00 90.56 92 THR A CA 1
ATOM 741 C C . THR A 1 92 ? 10.858 -8.195 -17.699 1.00 90.56 92 THR A C 1
ATOM 743 O O . THR A 1 92 ? 11.856 -8.204 -18.411 1.00 90.56 92 THR A O 1
ATOM 746 N N . VAL A 1 93 ? 9.739 -8.838 -18.047 1.00 93.50 93 VAL A N 1
ATOM 747 C CA . VAL A 1 93 ? 9.625 -9.609 -19.296 1.00 93.50 93 VAL A CA 1
ATOM 748 C C . VAL A 1 93 ? 9.822 -8.715 -20.520 1.00 93.50 93 VAL A C 1
ATOM 750 O O . VAL A 1 93 ? 10.517 -9.115 -21.450 1.00 93.50 93 VAL A O 1
ATOM 753 N N . SER A 1 94 ? 9.249 -7.509 -20.521 1.00 90.19 94 SER A N 1
ATOM 754 C CA . SER A 1 94 ? 9.391 -6.567 -21.641 1.00 90.19 94 SER A CA 1
ATOM 755 C C . SER A 1 94 ? 10.829 -6.072 -21.803 1.00 90.19 94 SER A C 1
ATOM 757 O O . SER A 1 94 ? 11.297 -5.941 -22.924 1.00 90.19 94 SER A O 1
ATOM 759 N N . VAL A 1 95 ? 11.540 -5.839 -20.696 1.00 88.56 95 VAL A N 1
ATOM 760 C CA . VAL A 1 95 ? 12.952 -5.418 -20.694 1.00 88.56 95 VAL A CA 1
ATOM 761 C C . VAL A 1 95 ? 13.889 -6.557 -21.097 1.00 88.56 95 VAL A C 1
ATOM 763 O O . VAL A 1 95 ? 14.919 -6.298 -21.695 1.00 88.56 95 VAL A O 1
ATOM 766 N N . VAL A 1 96 ? 13.560 -7.807 -20.763 1.00 88.44 96 VAL A N 1
ATOM 767 C CA . VAL A 1 96 ? 14.375 -8.976 -21.143 1.00 88.44 96 VAL A CA 1
ATOM 768 C C . VAL A 1 96 ? 14.161 -9.367 -22.610 1.00 88.44 96 VAL A C 1
ATOM 770 O O . VAL A 1 96 ? 15.063 -9.924 -23.228 1.00 88.44 96 VAL A O 1
ATOM 773 N N . ARG A 1 97 ? 12.964 -9.126 -23.161 1.00 85.56 97 ARG A N 1
ATOM 774 C CA .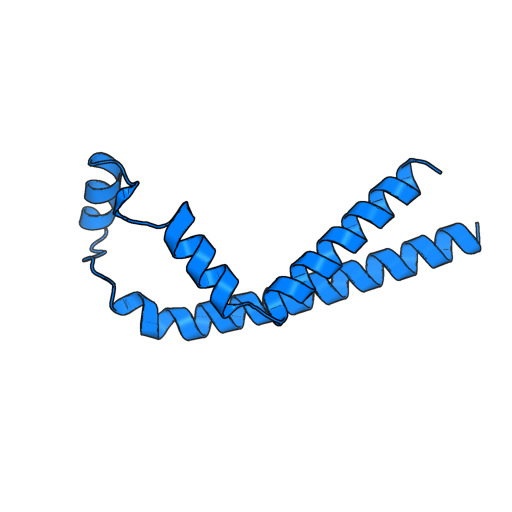 ARG A 1 97 ? 12.614 -9.475 -24.550 1.00 85.56 97 ARG A CA 1
ATOM 775 C C . ARG A 1 97 ? 12.859 -8.363 -25.571 1.00 85.56 97 ARG A C 1
ATOM 777 O O . ARG A 1 97 ? 12.863 -8.675 -26.760 1.00 85.56 97 ARG A O 1
ATOM 784 N N . GLY A 1 98 ? 12.957 -7.112 -25.131 1.00 69.62 98 GLY A N 1
ATOM 785 C CA . GLY A 1 98 ? 13.271 -5.953 -25.972 1.00 69.62 98 GLY A CA 1
ATOM 786 C C . GLY A 1 98 ? 14.761 -5.673 -26.002 1.00 69.62 98 GLY A C 1
ATOM 787 O O . GLY A 1 98 ? 15.229 -5.232 -27.071 1.00 69.62 98 GLY A O 1
#

Solvent-accessible surface area (backbone atoms only — not comparable to full-atom values): 5293 Å² total; per-residue (Å²): 113,70,66,61,51,55,50,41,53,49,21,46,51,37,17,51,52,9,45,48,27,48,76,39,29,66,62,52,52,49,50,47,38,67,70,76,63,32,73,89,78,56,52,79,64,58,56,50,56,43,49,73,69,72,51,76,80,69,94,61,74,52,63,77,49,39,57,58,50,42,51,47,42,27,52,50,10,47,51,35,21,52,54,11,47,54,46,34,52,52,50,52,52,50,65,74,75,104